Protein AF-A0A5E8HF28-F1 (afdb_monomer)

Sequence (72 aa):
MNIGKKISREDFMEFFRNIDELNQLTPDDRIEIFKSILLGSSDITKELLDDLLINYSVDNLGVIEFYNDEKQ

Radius of gyration: 17.32 Å; Cα contacts (8 Å, |Δi|>4): 21; chains: 1; bounding box: 35×46×39 Å

Solvent-accessible surface area (backbone atoms only — not comparable to full-atom values): 4848 Å² total; per-residue (Å²): 131,86,75,72,81,82,74,48,73,62,63,55,52,52,45,74,70,33,65,74,61,49,66,72,51,51,74,65,56,52,53,51,49,65,75,62,71,63,94,49,72,87,72,69,40,67,65,60,53,48,53,50,32,59,76,68,70,47,83,90,65,84,81,82,82,82,78,81,81,76,77,125

Foldseek 3Di:
DPPPDPQDPCNVVVQVVDVVNVVVDDPVRVVVCVVPVDPDPVVDDQVVVVVVCVVVVPPPDHDDDDDPPPPD

pLDDT: mean 88.17, std 13.76, range [40.41, 97.75]

Secondary structure (DSSP, 8-state):
--------HHHHHHHHH-HHHHTTS-HHHHHHHHHHSSSSGGG--HHHHHHHHHHTT-TT------------

Organism: NCBI:txid1249483

Mean predicted aligned error: 6.92 Å

Structure (mmCIF, N/CA/C/O backbone):
data_AF-A0A5E8HF28-F1
#
_entry.id   AF-A0A5E8HF28-F1
#
loop_
_atom_site.group_PDB
_atom_site.id
_atom_site.type_symbol
_atom_site.label_atom_id
_atom_site.label_alt_id
_atom_site.label_comp_id
_atom_site.label_asym_id
_atom_site.label_entity_id
_atom_site.label_seq_id
_atom_site.pdbx_PDB_ins_code
_atom_site.Cartn_x
_atom_site.Cartn_y
_atom_site.Cartn_z
_atom_site.occupancy
_atom_site.B_iso_or_equiv
_atom_site.auth_seq_id
_atom_site.auth_comp_id
_atom_site.auth_asym_id
_atom_site.auth_atom_id
_atom_site.pdbx_PDB_model_num
ATOM 1 N N . MET A 1 1 ? 7.810 16.218 26.174 1.00 40.41 1 MET A N 1
ATOM 2 C CA . MET A 1 1 ? 7.023 15.320 25.303 1.00 40.41 1 MET A CA 1
ATOM 3 C C . MET A 1 1 ? 6.786 16.046 23.996 1.00 40.41 1 MET A C 1
ATOM 5 O O . MET A 1 1 ? 6.142 17.086 24.024 1.00 40.41 1 MET A O 1
ATOM 9 N N . ASN A 1 2 ? 7.344 15.557 22.887 1.00 46.94 2 ASN A N 1
ATOM 10 C CA . ASN A 1 2 ? 6.943 16.044 21.571 1.00 46.94 2 ASN A CA 1
ATOM 11 C C . ASN A 1 2 ? 5.543 15.495 21.311 1.00 46.94 2 ASN A C 1
ATOM 13 O O . ASN A 1 2 ? 5.366 14.296 21.111 1.00 46.94 2 ASN A O 1
ATOM 17 N N . ILE A 1 3 ? 4.547 16.366 21.408 1.00 54.38 3 ILE A N 1
ATOM 18 C CA . ILE A 1 3 ? 3.190 16.064 20.975 1.00 54.38 3 ILE A CA 1
ATOM 19 C C . ILE A 1 3 ? 3.303 15.983 19.454 1.00 54.38 3 ILE A C 1
ATOM 21 O O . ILE A 1 3 ? 3.533 17.005 18.809 1.00 54.38 3 ILE A O 1
ATOM 25 N N . GLY A 1 4 ? 3.285 14.766 18.903 1.00 61.75 4 GLY A N 1
ATOM 26 C CA . GLY A 1 4 ? 3.409 14.541 17.465 1.00 61.75 4 GLY A CA 1
ATOM 27 C C . GLY A 1 4 ? 2.467 15.475 16.708 1.00 61.75 4 GLY A C 1
ATOM 28 O O . GLY A 1 4 ? 1.315 15.659 17.108 1.00 61.75 4 GLY A O 1
ATOM 29 N N . LYS A 1 5 ? 2.982 16.123 15.659 1.00 71.44 5 LYS A N 1
ATOM 30 C CA . LYS A 1 5 ? 2.207 17.044 14.828 1.00 71.44 5 LYS A CA 1
ATOM 31 C C . LYS A 1 5 ? 0.954 16.298 14.362 1.00 71.44 5 LYS A C 1
ATOM 33 O O . LYS A 1 5 ? 1.061 15.233 13.760 1.00 71.44 5 LYS A O 1
ATOM 38 N N . LYS A 1 6 ? -0.227 16.820 14.696 1.00 82.12 6 LYS A N 1
ATOM 39 C CA . LYS A 1 6 ? -1.501 16.212 14.309 1.00 82.12 6 LYS A CA 1
ATOM 40 C C . LYS A 1 6 ? -1.653 16.400 12.799 1.00 82.12 6 LYS A C 1
ATOM 42 O O . LYS A 1 6 ? -2.032 17.482 12.365 1.00 82.12 6 LYS A O 1
ATOM 47 N N . ILE A 1 7 ? -1.268 15.394 12.019 1.00 86.06 7 ILE A N 1
ATOM 48 C CA . ILE A 1 7 ? -1.470 15.399 10.570 1.00 86.06 7 ILE A CA 1
ATOM 49 C C . ILE A 1 7 ? -2.972 15.315 10.301 1.00 86.06 7 ILE A C 1
ATOM 51 O O . ILE A 1 7 ? -3.670 14.501 10.918 1.00 86.06 7 ILE A O 1
ATOM 55 N N . SER A 1 8 ? -3.504 16.204 9.463 1.00 91.56 8 SER A N 1
ATOM 56 C CA . SER A 1 8 ? -4.903 16.088 9.066 1.00 91.56 8 SER A CA 1
ATOM 57 C C . SER A 1 8 ? -5.059 14.947 8.059 1.00 91.56 8 SER A C 1
ATOM 59 O O . SER A 1 8 ? -4.102 14.541 7.398 1.00 91.56 8 SER A O 1
ATOM 61 N N . ARG A 1 9 ? -6.282 14.417 7.929 1.00 91.69 9 ARG A N 1
ATOM 62 C CA . ARG A 1 9 ? -6.593 13.455 6.863 1.00 91.69 9 ARG A CA 1
ATOM 63 C C . ARG A 1 9 ? -6.237 14.033 5.494 1.00 91.69 9 ARG A C 1
ATOM 65 O O . ARG A 1 9 ? -5.744 13.289 4.660 1.00 91.69 9 ARG A O 1
ATOM 72 N N . GLU A 1 10 ? -6.504 15.318 5.275 1.00 93.00 10 GLU A N 1
ATOM 73 C CA . GLU A 1 10 ? -6.239 15.955 3.986 1.00 93.00 10 GLU A CA 1
ATOM 74 C C . GLU A 1 10 ? -4.741 16.003 3.706 1.00 93.00 10 GLU A C 1
ATOM 76 O O . GLU A 1 10 ? -4.326 15.473 2.687 1.00 93.00 10 GLU A O 1
ATOM 81 N N . ASP A 1 11 ? -3.932 16.481 4.658 1.00 90.00 11 ASP A N 1
ATOM 82 C CA . ASP A 1 11 ? -2.471 16.551 4.494 1.00 90.00 11 ASP A CA 1
ATOM 83 C C . ASP A 1 11 ? -1.865 15.162 4.225 1.00 90.00 11 ASP A C 1
ATOM 85 O O . ASP A 1 11 ? -0.983 15.005 3.382 1.00 90.00 11 ASP A O 1
ATOM 89 N N . PHE A 1 12 ? -2.345 14.131 4.934 1.00 88.69 12 PHE A N 1
ATOM 90 C CA . PHE A 1 12 ? -1.890 12.758 4.718 1.00 88.69 12 PHE A CA 1
ATOM 91 C C . PHE A 1 12 ? -2.285 12.258 3.325 1.00 88.69 12 PH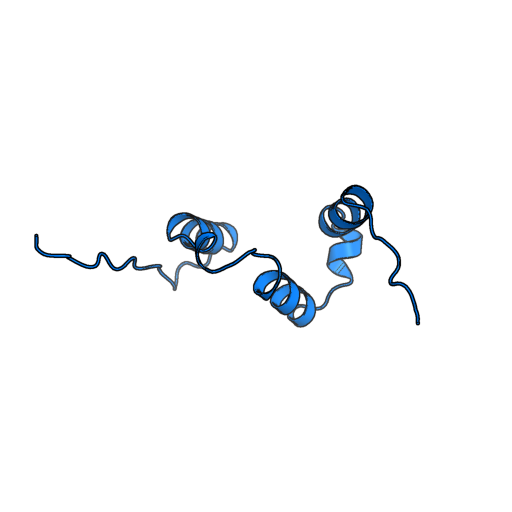E A C 1
ATOM 93 O O . PHE A 1 12 ? -1.454 11.731 2.592 1.00 88.69 12 PHE A O 1
ATOM 100 N N . MET A 1 13 ? -3.551 12.429 2.935 1.00 92.38 13 MET A N 1
ATOM 101 C CA . MET A 1 13 ? -4.042 11.942 1.646 1.00 92.38 13 MET A CA 1
ATOM 102 C C . MET A 1 13 ? -3.468 12.728 0.463 1.00 92.38 13 MET A C 1
ATOM 104 O O . MET A 1 13 ? -3.282 12.143 -0.600 1.00 92.38 13 MET A O 1
ATOM 108 N N . GLU A 1 14 ? -3.186 14.019 0.623 1.00 93.44 14 GLU A N 1
ATOM 109 C CA . GLU A 1 14 ? -2.538 14.852 -0.392 1.00 93.44 14 GLU A CA 1
ATOM 110 C C . GLU A 1 14 ? -1.142 14.317 -0.720 1.00 93.44 14 GLU A C 1
ATOM 112 O O . GLU A 1 14 ? -0.826 14.139 -1.896 1.00 93.44 14 GLU A O 1
ATOM 117 N N . PHE A 1 15 ? -0.364 13.942 0.303 1.00 89.94 15 PHE A N 1
ATOM 118 C CA . PHE A 1 15 ? 0.960 13.348 0.116 1.00 89.94 15 PHE A CA 1
ATOM 119 C C . PHE A 1 15 ? 0.905 12.084 -0.756 1.00 89.94 15 PHE A C 1
ATOM 121 O O . PHE A 1 15 ? 1.599 11.989 -1.763 1.00 89.94 15 PHE A O 1
ATOM 128 N N . PHE A 1 16 ? 0.028 11.129 -0.427 1.00 88.25 16 PHE A N 1
ATOM 129 C CA . PHE A 1 16 ? -0.056 9.853 -1.155 1.00 88.25 16 PHE A CA 1
ATOM 130 C C . PHE A 1 16 ? -0.754 9.940 -2.518 1.00 88.25 16 PHE A C 1
ATOM 132 O O . PHE A 1 16 ? -0.625 9.022 -3.328 1.00 88.25 16 PHE A O 1
ATOM 139 N N . ARG A 1 17 ? -1.495 11.020 -2.791 1.00 92.06 17 ARG A N 1
ATOM 140 C CA . ARG A 1 17 ? -2.094 11.289 -4.110 1.00 92.06 17 ARG A CA 1
ATOM 141 C C . ARG A 1 17 ? -1.145 12.035 -5.043 1.00 92.06 17 ARG A C 1
ATOM 143 O O . ARG A 1 17 ? -1.365 12.024 -6.253 1.00 92.06 17 ARG A O 1
ATOM 150 N N . ASN A 1 18 ? -0.117 12.685 -4.503 1.00 93.88 18 ASN A N 1
ATOM 151 C CA . ASN A 1 1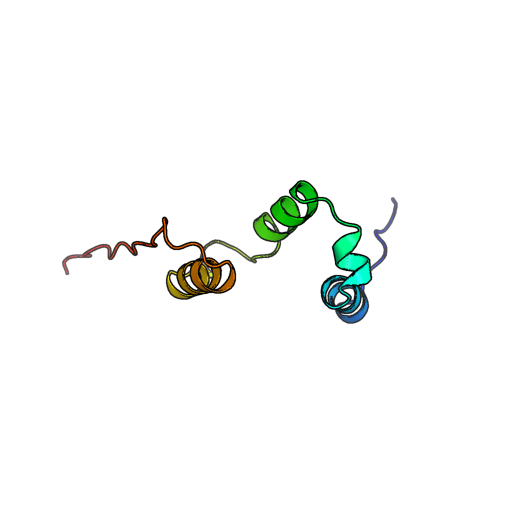8 ? 0.886 13.378 -5.289 1.00 93.88 18 ASN A CA 1
ATOM 152 C C . ASN A 1 18 ? 1.976 12.396 -5.742 1.00 93.88 18 ASN A C 1
ATOM 154 O O . ASN A 1 18 ? 2.748 11.876 -4.939 1.00 93.88 18 ASN A O 1
ATOM 158 N N . ILE A 1 19 ? 2.052 12.152 -7.051 1.00 91.62 19 ILE A N 1
ATOM 159 C CA . ILE A 1 19 ? 3.025 11.218 -7.625 1.00 91.62 19 ILE A CA 1
ATOM 160 C C . ILE A 1 19 ? 4.475 11.675 -7.421 1.00 91.62 19 ILE A C 1
ATOM 162 O O . ILE A 1 19 ? 5.354 10.830 -7.265 1.00 91.62 19 ILE A O 1
ATOM 166 N N . ASP A 1 20 ? 4.726 12.985 -7.378 1.00 94.81 20 ASP A N 1
ATOM 167 C CA . ASP A 1 20 ? 6.067 13.542 -7.187 1.00 94.81 20 ASP A CA 1
ATOM 168 C C . ASP A 1 20 ? 6.560 13.298 -5.759 1.00 94.81 20 ASP A C 1
ATOM 170 O O . ASP A 1 20 ? 7.710 12.906 -5.564 1.00 94.81 20 ASP A O 1
ATOM 174 N N . GLU A 1 21 ? 5.677 13.448 -4.770 1.00 92.50 21 GLU A N 1
ATOM 175 C CA . GLU A 1 21 ? 5.967 13.107 -3.372 1.00 92.50 21 GLU A CA 1
ATOM 176 C C . GLU A 1 21 ? 6.145 11.597 -3.204 1.00 92.50 21 GLU A C 1
ATOM 178 O O . GLU A 1 21 ? 7.118 11.137 -2.605 1.00 92.50 21 GLU A O 1
ATOM 183 N N . LEU A 1 22 ? 5.268 10.799 -3.821 1.00 91.06 22 LEU A N 1
ATOM 184 C CA . LEU A 1 22 ? 5.375 9.343 -3.791 1.00 91.06 22 LEU A CA 1
ATOM 185 C C . LEU A 1 22 ? 6.717 8.867 -4.377 1.00 91.06 22 LEU A C 1
ATOM 187 O O . LEU A 1 22 ? 7.322 7.924 -3.865 1.00 91.06 22 LEU A O 1
ATOM 191 N N . ASN A 1 23 ? 7.217 9.526 -5.426 1.00 92.44 23 ASN A N 1
ATOM 192 C CA . ASN A 1 23 ? 8.499 9.228 -6.075 1.00 92.44 23 ASN A CA 1
ATOM 193 C C . ASN A 1 23 ? 9.735 9.519 -5.217 1.00 92.44 23 ASN A C 1
ATOM 195 O O . ASN A 1 23 ? 10.812 9.029 -5.552 1.00 92.44 23 ASN A O 1
ATOM 199 N N . GLN A 1 24 ? 9.593 10.231 -4.099 1.00 94.69 24 GLN A N 1
ATOM 200 C CA . GLN A 1 24 ? 10.680 10.398 -3.131 1.00 94.69 24 GLN A CA 1
ATOM 201 C C . GLN A 1 24 ? 10.881 9.154 -2.250 1.00 94.69 24 GLN A C 1
ATOM 203 O O . GLN A 1 24 ? 11.939 9.003 -1.644 1.00 94.69 24 GLN A O 1
ATOM 208 N N . LEU A 1 25 ? 9.890 8.258 -2.184 1.00 95.06 25 LEU A N 1
ATOM 209 C CA . LEU A 1 25 ? 9.951 7.033 -1.390 1.00 95.06 25 LEU 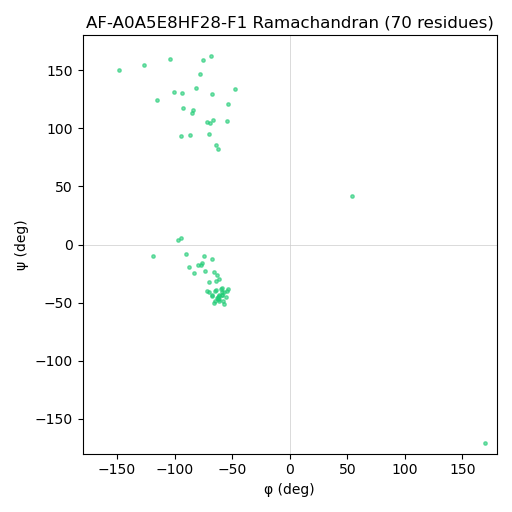A CA 1
ATOM 210 C C . LEU A 1 25 ? 10.712 5.928 -2.121 1.00 95.06 25 LEU A C 1
ATOM 212 O O . LEU A 1 25 ? 10.431 5.631 -3.290 1.00 95.06 25 LEU A O 1
ATOM 216 N N . THR A 1 26 ? 11.609 5.257 -1.400 1.00 96.62 26 THR A N 1
ATOM 217 C CA . THR A 1 26 ? 12.279 4.057 -1.905 1.00 96.62 26 THR A CA 1
ATOM 218 C C . THR A 1 26 ? 11.284 2.894 -2.035 1.00 96.62 26 THR A C 1
ATOM 220 O O . THR A 1 26 ? 10.206 2.916 -1.431 1.00 96.62 26 THR A O 1
ATOM 223 N N . PRO A 1 27 ? 11.611 1.844 -2.811 1.00 95.06 27 PRO A N 1
ATOM 224 C CA . PRO A 1 27 ? 10.791 0.635 -2.849 1.00 95.06 27 PRO A CA 1
ATOM 225 C C . PRO A 1 27 ? 10.528 0.037 -1.459 1.00 95.06 27 PRO A C 1
ATOM 227 O O . PRO A 1 27 ? 9.405 -0.386 -1.192 1.00 95.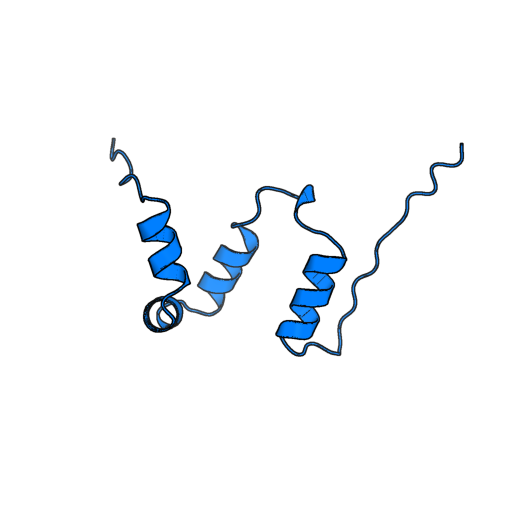06 27 PRO A O 1
ATOM 230 N N . ASP A 1 28 ? 11.521 0.059 -0.565 1.00 97.56 28 ASP A N 1
ATOM 231 C CA . ASP A 1 28 ? 11.392 -0.480 0.792 1.00 97.56 28 ASP A CA 1
ATOM 232 C C . ASP A 1 28 ? 10.408 0.341 1.638 1.00 97.56 28 ASP A C 1
ATOM 234 O O . ASP A 1 28 ? 9.524 -0.241 2.270 1.00 97.56 28 ASP A O 1
ATOM 238 N N . ASP A 1 29 ? 10.471 1.677 1.564 1.00 95.25 29 ASP A N 1
ATOM 239 C CA . ASP A 1 29 ? 9.524 2.564 2.260 1.00 95.25 29 ASP A CA 1
ATOM 240 C C . ASP A 1 29 ? 8.080 2.293 1.810 1.00 95.25 29 ASP A C 1
ATOM 242 O O . ASP A 1 29 ? 7.152 2.200 2.615 1.00 95.25 29 ASP A O 1
ATOM 246 N N . ARG A 1 30 ? 7.872 2.118 0.499 1.00 93.19 30 ARG A N 1
ATOM 247 C CA . ARG A 1 30 ? 6.545 1.821 -0.065 1.00 93.19 30 ARG A CA 1
ATOM 248 C C . ARG A 1 30 ? 6.017 0.470 0.414 1.00 93.19 30 ARG A C 1
ATOM 250 O O . ARG A 1 30 ? 4.828 0.347 0.708 1.00 93.19 30 ARG A O 1
ATOM 257 N N . ILE A 1 31 ? 6.890 -0.533 0.514 1.00 94.25 31 ILE A N 1
ATOM 258 C CA . ILE A 1 31 ? 6.545 -1.853 1.051 1.00 94.25 31 ILE A CA 1
ATOM 259 C C . ILE A 1 31 ? 6.178 -1.754 2.538 1.00 94.25 31 ILE A C 1
ATOM 261 O O . ILE A 1 31 ? 5.229 -2.411 2.969 1.00 94.25 31 ILE A O 1
ATOM 265 N N . GLU A 1 32 ? 6.891 -0.947 3.325 1.00 95.25 32 GLU A N 1
ATOM 266 C CA . GLU A 1 32 ? 6.577 -0.717 4.741 1.00 95.25 32 GLU A CA 1
ATOM 267 C C . GLU A 1 32 ? 5.198 -0.067 4.921 1.00 95.25 32 GLU A C 1
ATOM 269 O O . GLU A 1 32 ? 4.384 -0.531 5.726 1.00 95.25 32 GLU A O 1
ATOM 274 N N . ILE A 1 33 ? 4.891 0.955 4.120 1.00 92.69 33 ILE A N 1
ATOM 275 C CA . ILE A 1 33 ? 3.590 1.636 4.147 1.00 92.69 33 ILE A CA 1
ATOM 276 C C . ILE A 1 33 ? 2.468 0.667 3.766 1.00 92.69 33 ILE A C 1
ATOM 278 O O . ILE A 1 33 ? 1.470 0.562 4.479 1.00 92.69 33 ILE A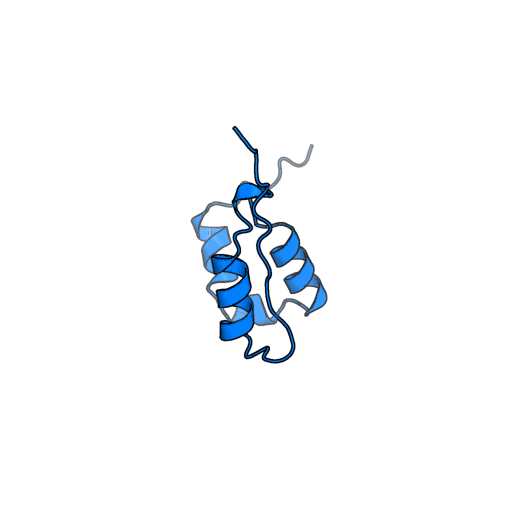 O 1
ATOM 282 N N . PHE A 1 34 ? 2.644 -0.105 2.692 1.00 90.19 34 PHE A N 1
ATOM 283 C CA . PHE A 1 34 ? 1.661 -1.107 2.276 1.00 90.19 34 PHE A CA 1
ATOM 284 C C . PHE A 1 34 ? 1.362 -2.123 3.392 1.00 90.19 34 PHE A C 1
ATOM 286 O O . PHE A 1 34 ? 0.206 -2.457 3.639 1.00 90.19 34 PHE A O 1
ATOM 293 N N . LYS A 1 35 ? 2.393 -2.566 4.122 1.00 90.44 35 LYS A N 1
ATOM 294 C CA . LYS A 1 35 ? 2.263 -3.524 5.233 1.00 90.44 35 LYS A CA 1
ATOM 295 C C . LYS A 1 35 ? 1.664 -2.932 6.514 1.00 90.44 35 LYS A C 1
ATOM 297 O O . LYS A 1 35 ? 1.369 -3.700 7.427 1.00 90.44 35 LYS A O 1
ATOM 302 N N . SER A 1 36 ? 1.501 -1.611 6.609 1.00 90.88 36 SER A N 1
ATOM 303 C CA . SER A 1 36 ? 1.075 -0.922 7.839 1.00 90.88 36 SER A CA 1
ATOM 304 C C . SER A 1 36 ? -0.240 -0.144 7.723 1.00 90.88 36 SER A C 1
ATOM 306 O O . SER A 1 36 ? -0.763 0.291 8.747 1.00 90.88 36 SER A O 1
ATOM 308 N N . ILE A 1 37 ? -0.789 0.036 6.515 1.00 90.88 37 ILE A N 1
ATOM 309 C CA . ILE A 1 37 ? -1.931 0.939 6.287 1.00 90.88 37 ILE A CA 1
ATOM 310 C C . ILE A 1 37 ? -3.313 0.330 6.587 1.00 90.88 37 ILE A C 1
ATOM 312 O O . ILE A 1 37 ? -4.258 1.072 6.854 1.00 90.88 37 ILE A O 1
ATOM 316 N N . LEU A 1 38 ? -3.451 -0.999 6.531 1.00 92.06 38 LEU A N 1
ATOM 317 C CA . LEU A 1 38 ? -4.727 -1.689 6.768 1.00 92.06 38 LEU A CA 1
ATOM 318 C C . LEU A 1 38 ? -5.042 -1.779 8.268 1.00 92.06 38 LEU A C 1
ATOM 320 O O . LEU A 1 38 ? -4.138 -1.918 9.092 1.00 92.06 38 LEU A O 1
ATOM 324 N N . LEU A 1 39 ? -6.327 -1.726 8.634 1.00 91.06 39 LEU A N 1
ATOM 325 C CA . LEU A 1 39 ? -6.764 -1.714 10.036 1.00 91.06 39 LEU A CA 1
ATOM 326 C C . LEU A 1 39 ? -6.609 -3.080 10.710 1.00 91.06 39 LEU A C 1
ATOM 328 O O . LEU A 1 39 ? -6.522 -3.161 11.937 1.00 91.06 39 LEU A O 1
ATOM 332 N N . GLY A 1 40 ? -6.574 -4.154 9.925 1.00 90.50 40 GLY A N 1
ATOM 333 C CA . GLY A 1 40 ? -6.372 -5.502 10.431 1.00 90.50 40 GLY A CA 1
ATOM 334 C C . GLY A 1 40 ? -6.615 -6.575 9.381 1.00 90.50 40 GLY A C 1
ATOM 335 O O . GLY A 1 40 ? -6.798 -6.297 8.198 1.00 90.50 40 GLY A O 1
ATOM 336 N N . SER A 1 41 ? -6.635 -7.829 9.832 1.00 90.81 41 SER A N 1
ATOM 337 C CA . SER A 1 41 ? -6.780 -8.995 8.954 1.00 90.81 41 SER A CA 1
ATOM 338 C C . SER A 1 41 ? -8.108 -9.042 8.199 1.00 90.81 41 SER A C 1
ATOM 340 O O . SER A 1 41 ? -8.147 -9.618 7.121 1.00 90.81 41 SER A O 1
ATOM 342 N N . SER A 1 42 ? -9.176 -8.432 8.721 1.00 91.81 42 SER A N 1
ATOM 343 C CA . SER A 1 42 ? -10.485 -8.381 8.053 1.00 91.81 42 SER A CA 1
ATOM 344 C C . SER A 1 42 ? -10.483 -7.574 6.756 1.00 91.81 42 SER A C 1
ATOM 346 O O . SER A 1 42 ? -11.345 -7.797 5.913 1.00 91.81 42 SER A O 1
ATOM 348 N N . ASP A 1 43 ? -9.537 -6.646 6.598 1.00 93.25 43 ASP A N 1
ATOM 349 C CA . ASP A 1 43 ? -9.420 -5.833 5.385 1.00 93.25 43 ASP A CA 1
ATOM 350 C C . ASP A 1 43 ? -8.726 -6.609 4.254 1.00 93.25 43 ASP A C 1
ATOM 352 O O . ASP A 1 43 ? -8.823 -6.232 3.090 1.00 93.25 43 ASP A O 1
ATOM 356 N N . ILE A 1 44 ? -8.024 -7.700 4.585 1.00 93.31 44 ILE A N 1
ATOM 357 C CA . ILE A 1 44 ? -7.332 -8.551 3.618 1.00 93.31 44 ILE A CA 1
ATOM 358 C C . ILE A 1 44 ? -8.321 -9.597 3.104 1.00 93.31 44 ILE A C 1
ATOM 360 O O . ILE A 1 44 ? -8.504 -10.656 3.704 1.00 93.31 44 ILE A O 1
ATOM 364 N N . THR A 1 45 ? -8.954 -9.298 1.974 1.00 94.19 45 THR A N 1
ATOM 365 C CA . THR A 1 45 ? -9.884 -10.204 1.289 1.00 94.19 45 THR A CA 1
ATOM 366 C C . THR A 1 45 ? -9.232 -10.838 0.063 1.00 94.19 45 THR A C 1
ATOM 368 O O . THR A 1 45 ? -8.262 -10.309 -0.487 1.00 94.19 45 THR A O 1
ATOM 371 N N . LYS A 1 46 ? -9.779 -11.970 -0.404 1.00 95.81 46 LYS A N 1
ATOM 372 C CA . LYS A 1 46 ? -9.352 -12.575 -1.674 1.00 95.81 46 LYS A CA 1
ATOM 373 C C . LYS A 1 46 ? -9.463 -11.578 -2.832 1.00 95.81 46 LYS A C 1
ATOM 375 O O . LYS A 1 46 ? -8.523 -11.455 -3.604 1.00 95.81 46 LYS A O 1
ATOM 380 N N . GLU A 1 47 ? -10.576 -10.849 -2.902 1.00 96.62 47 GLU A N 1
ATOM 381 C CA . GLU A 1 47 ? -10.835 -9.823 -3.921 1.00 96.62 47 GLU A CA 1
ATOM 382 C C . GLU A 1 47 ? -9.759 -8.728 -3.921 1.00 96.62 47 GLU A C 1
ATOM 384 O O . GLU A 1 47 ? -9.168 -8.463 -4.962 1.00 96.62 47 GLU A O 1
ATOM 389 N N . LEU A 1 48 ? -9.418 -8.173 -2.749 1.00 95.50 48 LEU A N 1
ATOM 390 C CA . LEU A 1 48 ? -8.369 -7.155 -2.637 1.00 95.50 48 LEU A CA 1
ATOM 391 C C . LEU A 1 48 ? -7.016 -7.666 -3.150 1.00 95.50 48 LEU A C 1
ATOM 393 O O . LEU A 1 48 ? -6.287 -6.940 -3.826 1.00 95.50 48 LEU A O 1
ATOM 397 N N . LEU A 1 49 ? -6.653 -8.900 -2.795 1.00 95.69 49 LEU A N 1
ATOM 398 C CA . LEU A 1 49 ? -5.376 -9.483 -3.192 1.00 95.69 49 LEU A CA 1
ATOM 399 C C . LEU A 1 49 ? -5.342 -9.831 -4.686 1.00 95.69 49 LEU A C 1
ATOM 401 O O . LEU A 1 49 ? -4.326 -9.581 -5.328 1.00 95.69 49 LEU A O 1
ATOM 405 N N . ASP A 1 50 ? -6.428 -10.364 -5.249 1.00 97.31 50 ASP A N 1
ATOM 406 C CA . ASP A 1 50 ? -6.522 -10.634 -6.688 1.00 97.31 50 ASP A CA 1
ATOM 407 C C .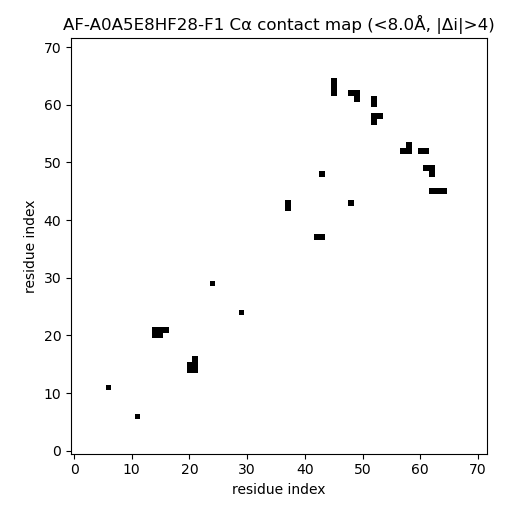 ASP A 1 50 ? -6.432 -9.334 -7.503 1.00 97.31 50 ASP A C 1
ATOM 409 O O . ASP A 1 50 ? -5.634 -9.250 -8.438 1.00 97.31 50 ASP A O 1
ATOM 413 N N . ASP A 1 51 ? -7.170 -8.292 -7.108 1.00 97.06 51 ASP A N 1
ATOM 414 C CA . ASP A 1 51 ? -7.112 -6.976 -7.752 1.00 97.06 51 ASP A CA 1
ATOM 415 C C . ASP A 1 51 ? -5.706 -6.374 -7.679 1.00 97.06 51 ASP A C 1
ATOM 417 O O . ASP A 1 51 ? -5.228 -5.766 -8.639 1.00 97.06 51 ASP A O 1
ATOM 421 N N . LEU A 1 52 ? -5.007 -6.554 -6.554 1.00 95.31 52 LEU A N 1
ATOM 422 C CA . LEU A 1 52 ? -3.622 -6.116 -6.413 1.00 95.31 52 LEU A CA 1
ATOM 423 C C . LEU A 1 52 ? -2.709 -6.817 -7.428 1.00 95.31 52 LEU A C 1
ATOM 425 O O . LEU A 1 52 ? -1.923 -6.146 -8.095 1.00 95.31 52 LEU A O 1
ATOM 429 N N . LEU A 1 53 ? -2.816 -8.140 -7.575 1.00 97.12 53 LEU A N 1
ATOM 430 C CA . LEU A 1 53 ? -2.011 -8.887 -8.547 1.00 97.12 53 LEU A CA 1
ATOM 431 C C . LEU A 1 53 ? -2.295 -8.421 -9.982 1.00 97.12 53 LEU A C 1
ATOM 433 O O . LEU A 1 53 ? -1.353 -8.174 -10.736 1.00 97.12 53 LEU A O 1
ATOM 437 N N . ILE A 1 54 ? -3.569 -8.211 -10.331 1.00 96.75 54 ILE A N 1
ATOM 438 C CA . ILE A 1 54 ? -3.988 -7.708 -11.648 1.00 96.75 54 ILE A CA 1
ATOM 439 C C . ILE A 1 54 ? -3.417 -6.310 -11.911 1.00 96.75 54 ILE A C 1
ATOM 441 O O . ILE A 1 54 ? -2.808 -6.074 -12.955 1.00 96.75 54 ILE A O 1
ATOM 445 N N . ASN A 1 55 ? -3.556 -5.385 -10.958 1.00 95.75 55 ASN A N 1
ATOM 446 C CA . ASN A 1 55 ? -3.083 -4.005 -11.101 1.00 95.75 55 ASN A CA 1
ATOM 447 C C . ASN A 1 55 ? -1.564 -3.913 -11.295 1.00 95.75 55 ASN A C 1
ATOM 449 O O . ASN A 1 55 ? -1.079 -3.002 -11.966 1.00 95.75 55 ASN A O 1
ATOM 453 N N . TYR A 1 56 ? -0.814 -4.864 -10.737 1.00 94.69 56 TYR A N 1
ATOM 454 C CA . TYR A 1 56 ? 0.636 -4.955 -10.898 1.00 94.69 56 TYR A CA 1
ATOM 455 C C . TYR A 1 56 ? 1.070 -5.891 -12.035 1.00 94.69 56 TYR A C 1
ATOM 457 O O . TYR A 1 56 ? 2.271 -6.087 -12.218 1.00 94.69 56 TYR A O 1
ATOM 465 N N . SER A 1 57 ? 0.128 -6.433 -12.819 1.00 97.50 57 SER A N 1
ATOM 466 C CA . SER A 1 57 ? 0.409 -7.373 -13.918 1.00 97.50 57 SER A CA 1
ATOM 467 C C . SER A 1 57 ? 1.238 -8.584 -13.459 1.00 97.50 57 SER A C 1
ATOM 469 O O . SER A 1 57 ? 2.202 -8.990 -14.110 1.00 97.50 57 SER A O 1
ATOM 471 N N . VAL A 1 58 ? 0.907 -9.120 -12.280 1.00 97.75 58 VAL A N 1
ATOM 472 C CA . VAL A 1 58 ? 1.576 -10.278 -11.678 1.00 97.75 58 VAL A CA 1
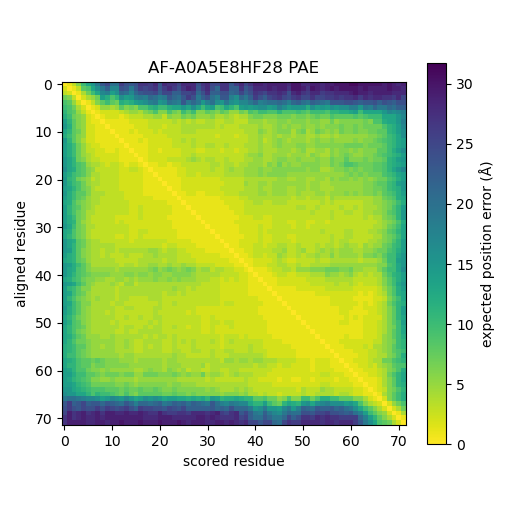ATOM 473 C C . VAL A 1 58 ? 0.812 -11.545 -12.042 1.00 97.75 58 VAL A C 1
ATOM 475 O O . VAL A 1 58 ? -0.102 -11.964 -11.338 1.00 97.75 58 VAL A O 1
ATOM 478 N N . ASP A 1 59 ? 1.235 -12.189 -13.126 1.00 96.12 59 ASP A N 1
ATOM 479 C CA . ASP A 1 59 ? 0.532 -13.356 -13.681 1.00 96.12 59 ASP A CA 1
ATOM 480 C C . ASP A 1 59 ? 1.024 -14.699 -13.105 1.00 96.12 59 ASP A C 1
ATOM 482 O O . ASP A 1 59 ? 0.460 -15.758 -13.377 1.00 96.12 59 ASP A O 1
ATOM 486 N N . ASN A 1 60 ? 2.112 -14.684 -12.328 1.00 97.44 60 ASN A N 1
ATOM 487 C CA . ASN A 1 60 ? 2.764 -15.888 -11.802 1.00 97.44 60 ASN A CA 1
ATOM 488 C C . ASN A 1 60 ? 2.352 -16.250 -10.362 1.00 97.44 60 ASN 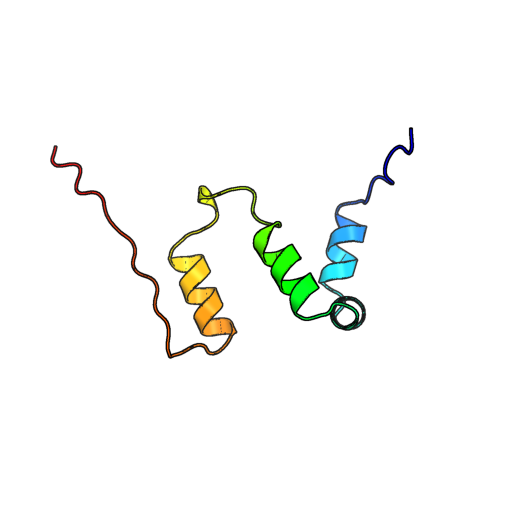A C 1
ATOM 490 O O . ASN A 1 60 ? 2.924 -17.181 -9.790 1.00 97.44 60 ASN A O 1
ATOM 494 N N . LEU A 1 61 ? 1.409 -15.513 -9.767 1.00 97.44 61 LEU A N 1
ATOM 495 C CA . LEU A 1 61 ? 0.860 -15.747 -8.428 1.00 97.44 61 LEU A CA 1
ATOM 496 C C . LEU A 1 61 ? -0.671 -15.823 -8.490 1.00 97.44 61 LEU A C 1
ATOM 498 O O . LEU A 1 61 ? -1.287 -15.252 -9.381 1.00 97.44 61 LEU A O 1
ATOM 502 N N . GLY A 1 62 ? -1.283 -16.516 -7.528 1.00 94.94 62 GLY A N 1
ATOM 503 C CA . GLY A 1 62 ? -2.739 -16.592 -7.390 1.00 94.94 62 GLY A CA 1
ATOM 504 C C . GLY A 1 62 ? -3.166 -16.739 -5.932 1.00 94.94 62 GLY A C 1
ATOM 505 O O . GLY A 1 62 ? -2.424 -17.300 -5.120 1.00 94.94 62 GLY A O 1
ATOM 506 N N . VAL A 1 63 ? -4.353 -16.225 -5.601 1.00 96.38 63 VAL A N 1
ATOM 507 C CA . VAL A 1 63 ? -4.899 -16.216 -4.237 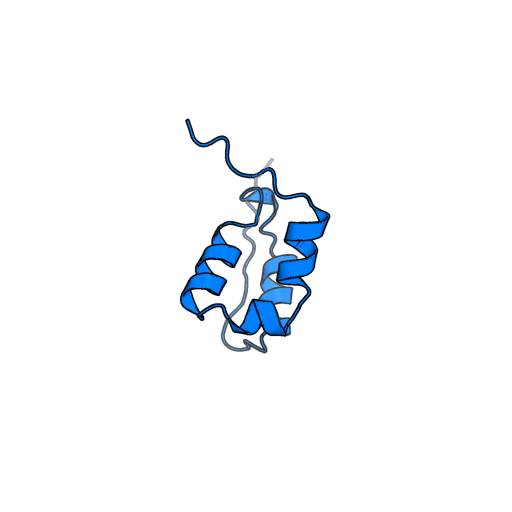1.00 96.38 63 VAL A CA 1
ATOM 508 C C . VAL A 1 63 ? -5.913 -17.346 -4.064 1.00 96.38 63 VAL A C 1
ATOM 510 O O . VAL A 1 63 ? -6.828 -17.516 -4.871 1.00 96.38 63 VAL A O 1
ATOM 513 N N . ILE A 1 64 ? -5.769 -18.116 -2.985 1.00 95.00 64 ILE A N 1
ATOM 514 C CA . ILE A 1 64 ? -6.687 -19.201 -2.621 1.00 95.00 64 ILE A CA 1
ATOM 515 C C . ILE A 1 64 ? -7.358 -18.830 -1.301 1.00 95.00 64 ILE A C 1
ATOM 517 O O . ILE A 1 64 ? -6.678 -18.568 -0.311 1.00 95.00 64 ILE A O 1
ATOM 521 N N . GLU A 1 65 ? -8.689 -18.819 -1.290 1.00 93.19 65 GLU A N 1
ATOM 522 C CA . GLU A 1 65 ? -9.479 -18.666 -0.069 1.00 93.19 65 GLU A CA 1
ATOM 523 C C . GLU A 1 65 ? -9.840 -20.045 0.479 1.00 93.19 65 GLU A C 1
ATOM 525 O O . GLU A 1 65 ? -10.299 -20.925 -0.253 1.00 93.19 65 GLU A O 1
ATOM 530 N N . PHE A 1 66 ? -9.600 -20.237 1.773 1.00 91.12 66 PHE A N 1
ATOM 531 C CA . PHE A 1 66 ? -9.982 -21.452 2.474 1.00 91.12 66 PHE A CA 1
ATOM 532 C C . PHE A 1 66 ? -11.358 -21.247 3.095 1.00 91.12 66 PHE A C 1
ATOM 534 O O . PHE A 1 66 ? -11.525 -20.413 3.983 1.00 91.12 66 PHE A O 1
ATOM 541 N N . TYR A 1 67 ? -12.329 -22.045 2.669 1.00 85.50 67 TYR A N 1
ATOM 542 C CA . TYR A 1 67 ? -13.574 -22.189 3.406 1.00 85.50 67 TYR A CA 1
ATOM 543 C C . TYR A 1 67 ? -13.339 -23.236 4.488 1.00 85.50 67 TYR A C 1
ATOM 545 O O . TYR A 1 67 ? -13.061 -24.399 4.188 1.00 85.50 67 TYR A O 1
ATOM 553 N N . ASN A 1 68 ? -13.415 -22.831 5.755 1.00 75.06 68 ASN A N 1
ATOM 554 C CA . ASN A 1 68 ? -13.609 -23.814 6.806 1.00 75.06 68 ASN A CA 1
ATOM 555 C C . ASN A 1 68 ? -15.010 -24.383 6.597 1.00 75.06 68 ASN A C 1
ATOM 557 O O . ASN A 1 68 ? -16.000 -23.701 6.857 1.00 75.06 68 ASN A O 1
ATOM 561 N N . ASP A 1 69 ? -15.086 -25.622 6.116 1.00 61.69 69 ASP A N 1
ATOM 562 C CA . ASP A 1 69 ? -16.282 -26.438 6.264 1.00 61.69 69 ASP A CA 1
ATOM 563 C C . ASP A 1 69 ? -16.499 -26.650 7.770 1.00 61.69 69 ASP A C 1
ATOM 565 O O . ASP A 1 69 ? -16.122 -27.679 8.337 1.00 61.69 69 ASP A O 1
ATOM 569 N N . GLU A 1 70 ? -17.107 -25.676 8.448 1.00 60.44 70 GLU A N 1
ATOM 570 C CA . GLU A 1 70 ? -17.873 -25.970 9.649 1.00 60.44 70 GLU A CA 1
ATOM 571 C C . GLU A 1 70 ? -19.044 -26.841 9.194 1.00 60.44 70 GLU A C 1
ATOM 573 O O . GLU A 1 70 ? -20.130 -26.377 8.842 1.00 60.44 70 GLU A O 1
ATOM 578 N N . LYS A 1 71 ? -18.782 -28.150 9.118 1.00 50.41 71 LYS A N 1
ATOM 579 C CA . LYS A 1 71 ? -19.834 -29.154 9.138 1.00 50.41 71 LYS A CA 1
ATOM 580 C C . LYS A 1 71 ? -20.660 -28.902 10.399 1.00 50.41 71 LYS A C 1
ATOM 582 O O . LYS A 1 71 ? -20.172 -29.146 11.498 1.00 50.41 71 LYS A O 1
ATOM 587 N N . GLN A 1 72 ? -21.846 -28.352 10.138 1.00 41.22 72 GLN A N 1
ATOM 588 C CA . GLN A 1 72 ? -23.107 -28.368 10.890 1.00 41.22 72 GLN A CA 1
ATOM 589 C C . GLN A 1 72 ? -23.124 -29.203 12.172 1.00 41.22 72 GLN A C 1
ATOM 591 O O . GLN A 1 72 ? -22.758 -30.400 12.104 1.00 41.22 72 GLN A O 1
#